Protein AF-A0A381XES5-F1 (afdb_monomer)

Nearest PDB structures (foldseek):
  1jwe-assembly1_A  TM=7.789E-01  e=1.872E-01  Escherichia coli
  2r6a-assembly1_B  TM=7.655E-01  e=2.960E-01  Geobacillus stearothermophilus
  8a3v-assembly1_A  TM=7.164E-01  e=2.493E-01  Vibrio cholerae
  3bgw-assembly1_A  TM=6.406E-01  e=5.885E-01  Bacillus phage SPP1
  2lzn-assembly1_A  TM=6.241E-01  e=1.747E+00  Staphylococcus aureus subsp. aureus Mu50

Radius of gyration: 16.72 Å; Cα contacts (8 Å, |Δi|>4): 88; chains: 1; bounding box: 39×31×53 Å

Structure (mmCIF, N/CA/C/O backbone):
data_AF-A0A381XES5-F1
#
_entry.id   AF-A0A381XES5-F1
#
loop_
_atom_site.group_PDB
_atom_site.id
_atom_site.type_symbol
_atom_site.label_atom_id
_atom_site.label_alt_id
_atom_site.label_comp_id
_atom_site.label_asym_id
_atom_site.label_entity_id
_atom_site.label_seq_id
_atom_site.pdbx_PDB_ins_code
_atom_site.Cartn_x
_atom_site.Cartn_y
_atom_site.Cartn_z
_atom_site.occupancy
_atom_site.B_iso_or_equiv
_atom_site.auth_seq_id
_atom_site.auth_comp_id
_atom_site.auth_asym_id
_atom_site.auth_atom_id
_atom_site.pdbx_PDB_model_num
ATOM 1 N N . MET A 1 1 ? -6.571 -10.861 -9.323 1.00 57.47 1 MET A N 1
ATOM 2 C CA . MET A 1 1 ? -6.010 -10.397 -8.039 1.00 57.47 1 MET A CA 1
ATOM 3 C C . MET A 1 1 ? -5.059 -9.254 -8.345 1.00 57.47 1 MET A C 1
ATOM 5 O O . MET A 1 1 ? -4.166 -9.462 -9.153 1.00 57.47 1 MET A O 1
ATOM 9 N N . ASN A 1 2 ? -5.288 -8.057 -7.798 1.00 86.31 2 ASN A N 1
ATOM 10 C CA . ASN A 1 2 ? -4.361 -6.930 -7.949 1.00 86.31 2 ASN A CA 1
ATOM 11 C C . ASN A 1 2 ? -3.365 -6.973 -6.778 1.00 86.31 2 ASN A C 1
ATOM 13 O O . ASN A 1 2 ? -3.787 -7.075 -5.623 1.00 86.31 2 ASN A O 1
ATOM 17 N N . LEU A 1 3 ? -2.064 -6.914 -7.058 1.00 94.12 3 LEU A N 1
ATOM 18 C CA . LEU A 1 3 ? -1.008 -6.958 -6.047 1.00 94.12 3 LEU A CA 1
ATOM 19 C C . LEU A 1 3 ? -1.195 -5.887 -4.958 1.00 94.12 3 LEU A C 1
ATOM 21 O O . LEU A 1 3 ? -1.042 -6.177 -3.773 1.00 94.12 3 LEU A O 1
ATOM 25 N N . ALA A 1 4 ? -1.630 -4.683 -5.343 1.00 96.31 4 ALA A N 1
ATOM 26 C CA . ALA A 1 4 ? -1.927 -3.601 -4.408 1.00 96.31 4 ALA A CA 1
ATOM 27 C C . ALA A 1 4 ? -3.085 -3.950 -3.461 1.00 96.31 4 ALA A C 1
ATOM 29 O O . ALA A 1 4 ? -2.991 -3.707 -2.260 1.00 96.31 4 ALA A O 1
ATOM 30 N N . SER A 1 5 ? -4.157 -4.566 -3.974 1.00 96.31 5 SER A N 1
ATOM 31 C 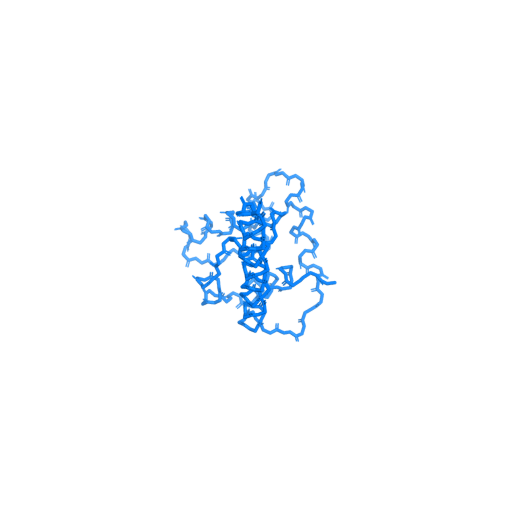CA . SER A 1 5 ? -5.273 -5.008 -3.127 1.00 96.31 5 SER A CA 1
ATOM 32 C C . SER A 1 5 ? -4.862 -6.095 -2.138 1.00 96.31 5 SER A C 1
ATOM 34 O O . SER A 1 5 ? -5.255 -6.030 -0.977 1.00 96.31 5 SER A O 1
ATOM 36 N N . ALA A 1 6 ? -4.033 -7.049 -2.570 1.00 97.12 6 ALA A N 1
ATOM 37 C CA . ALA A 1 6 ? -3.530 -8.100 -1.696 1.00 97.12 6 ALA A CA 1
ATOM 38 C C . ALA A 1 6 ? -2.641 -7.521 -0.584 1.00 97.12 6 ALA A C 1
ATOM 40 O O . ALA A 1 6 ? -2.826 -7.851 0.586 1.00 97.12 6 ALA A O 1
ATOM 41 N N . PHE A 1 7 ? -1.730 -6.607 -0.940 1.00 98.06 7 PHE A N 1
ATOM 42 C CA . PHE A 1 7 ? -0.869 -5.912 0.016 1.00 98.06 7 PHE A CA 1
ATOM 43 C C . PHE A 1 7 ? -1.684 -5.139 1.057 1.00 98.06 7 PHE A C 1
ATOM 45 O O . PHE A 1 7 ? -1.501 -5.338 2.255 1.00 98.06 7 PHE A O 1
ATOM 52 N N . LEU A 1 8 ? -2.615 -4.290 0.607 1.00 97.56 8 LEU A N 1
ATOM 53 C CA . LEU A 1 8 ? -3.443 -3.477 1.500 1.00 97.56 8 LEU A CA 1
ATOM 54 C C . LEU A 1 8 ? -4.288 -4.344 2.432 1.00 97.56 8 LEU A C 1
ATOM 56 O O . LEU A 1 8 ? -4.432 -4.006 3.604 1.00 97.56 8 LEU A O 1
ATOM 60 N N . LYS A 1 9 ? -4.809 -5.472 1.936 1.00 97.31 9 LYS A N 1
ATOM 61 C CA . LYS A 1 9 ? -5.522 -6.428 2.778 1.00 97.31 9 LYS A CA 1
ATOM 62 C C . LYS A 1 9 ? -4.622 -6.970 3.885 1.00 97.31 9 LYS A C 1
ATOM 64 O O . LYS A 1 9 ? -4.973 -6.836 5.052 1.00 97.31 9 LYS A O 1
ATOM 69 N N . GLN A 1 10 ? -3.469 -7.527 3.527 1.00 97.44 10 GLN A N 1
ATOM 70 C CA . GLN A 1 10 ? -2.566 -8.165 4.487 1.00 97.44 10 GLN A CA 1
ATOM 71 C C . GLN A 1 10 ? -2.023 -7.182 5.526 1.00 97.44 10 GLN A C 1
ATOM 73 O O . GLN A 1 10 ? -1.993 -7.506 6.709 1.00 97.44 10 GLN A O 1
ATOM 78 N N . VAL A 1 11 ? -1.687 -5.951 5.123 1.00 97.81 11 VAL A N 1
ATOM 79 C CA . VAL A 1 11 ? -1.287 -4.897 6.069 1.00 97.81 11 VAL A CA 1
ATOM 80 C C . VAL A 1 11 ? -2.386 -4.625 7.096 1.00 97.81 11 VAL A C 1
ATOM 82 O O . VAL A 1 11 ? -2.105 -4.561 8.291 1.00 97.81 11 VAL A O 1
ATOM 85 N N . LEU A 1 12 ? -3.633 -4.462 6.646 1.00 97.31 12 LEU A N 1
ATOM 86 C CA . LEU A 1 12 ? -4.750 -4.123 7.528 1.00 97.31 12 LEU A CA 1
ATOM 87 C C . LEU A 1 12 ? -5.199 -5.312 8.392 1.00 97.31 12 LEU A C 1
ATOM 89 O O . LEU A 1 12 ? -5.534 -5.115 9.557 1.00 97.31 12 LEU A O 1
ATOM 93 N N . GLU A 1 13 ? -5.208 -6.538 7.867 1.00 96.38 13 GLU A N 1
ATOM 94 C CA . GLU A 1 13 ? -5.609 -7.728 8.636 1.00 96.38 13 GLU A CA 1
ATOM 95 C C . GLU A 1 13 ? -4.560 -8.134 9.669 1.00 96.38 13 GLU A C 1
ATOM 97 O O . GLU A 1 13 ? -4.907 -8.396 10.820 1.00 96.38 13 GLU A O 1
ATOM 102 N N . LEU A 1 14 ? -3.282 -8.152 9.282 1.00 96.12 14 LEU A N 1
ATOM 103 C CA . LEU A 1 14 ? -2.186 -8.549 10.169 1.00 96.12 14 LEU A CA 1
ATOM 104 C C . LEU A 1 14 ? -1.668 -7.400 11.036 1.00 96.12 14 LEU A C 1
ATOM 106 O O . LEU A 1 14 ? -0.820 -7.625 11.896 1.00 96.12 14 LEU A O 1
ATOM 110 N N . GLN A 1 15 ? -2.174 -6.180 10.823 1.00 97.12 15 GLN A N 1
ATOM 111 C CA . GLN A 1 15 ? -1.703 -4.966 11.493 1.00 97.12 15 GLN A CA 1
ATOM 112 C C . GLN A 1 15 ? -0.185 -4.772 11.317 1.00 97.12 15 GLN A C 1
ATOM 114 O O . GLN A 1 15 ? 0.519 -4.342 12.234 1.00 97.12 15 GLN A O 1
ATOM 119 N N . ASP A 1 16 ? 0.323 -5.087 10.122 1.00 97.38 16 ASP A N 1
ATOM 120 C CA . ASP A 1 16 ? 1.749 -5.012 9.799 1.00 97.38 16 ASP A CA 1
ATOM 121 C C . ASP A 1 16 ? 2.184 -3.560 9.547 1.00 97.38 16 ASP A C 1
ATOM 123 O O . ASP A 1 16 ? 2.231 -3.053 8.419 1.00 97.38 16 ASP A O 1
ATOM 127 N N . PHE A 1 17 ? 2.506 -2.877 10.643 1.00 95.50 17 PHE A N 1
ATOM 128 C CA . PHE A 1 17 ? 2.966 -1.493 10.623 1.00 95.50 17 PHE A CA 1
ATOM 129 C C . PHE A 1 17 ? 4.353 -1.333 9.984 1.00 95.50 17 PHE A C 1
ATOM 131 O O . PHE A 1 17 ? 4.650 -0.274 9.431 1.00 95.50 17 PHE A O 1
ATOM 138 N N . GLU A 1 18 ? 5.207 -2.358 10.029 1.00 96.56 18 GLU A N 1
ATOM 139 C CA . GLU A 1 18 ? 6.559 -2.301 9.462 1.00 96.56 18 GLU A CA 1
ATOM 140 C C . GLU A 1 18 ? 6.503 -2.228 7.931 1.00 96.56 18 GLU A C 1
ATOM 142 O O . GLU A 1 18 ? 7.121 -1.349 7.307 1.00 96.56 18 GLU A O 1
ATOM 147 N N . SER A 1 19 ? 5.691 -3.097 7.327 1.00 97.38 19 SER A N 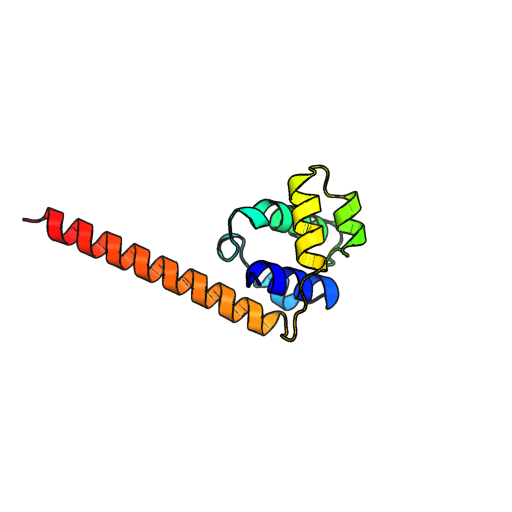1
ATOM 148 C CA . SER A 1 19 ? 5.418 -3.065 5.892 1.00 97.38 19 SER A CA 1
ATOM 149 C C . SER A 1 19 ? 4.708 -1.773 5.486 1.00 97.38 19 SER A C 1
ATOM 151 O O . SER A 1 19 ? 5.050 -1.188 4.453 1.00 97.38 19 SER A O 1
ATOM 153 N N . TRP A 1 20 ? 3.777 -1.273 6.308 1.00 98.06 20 TRP A N 1
ATOM 154 C CA . TRP A 1 20 ? 3.111 0.005 6.047 1.00 98.06 20 TRP A CA 1
ATOM 155 C C . TRP A 1 20 ? 4.084 1.192 6.044 1.00 98.06 20 TRP A C 1
ATOM 157 O O . TRP A 1 20 ? 4.131 1.957 5.083 1.00 98.06 20 TRP A O 1
ATOM 167 N N . ALA A 1 21 ? 4.925 1.321 7.070 1.00 96.50 21 ALA A N 1
ATOM 168 C CA .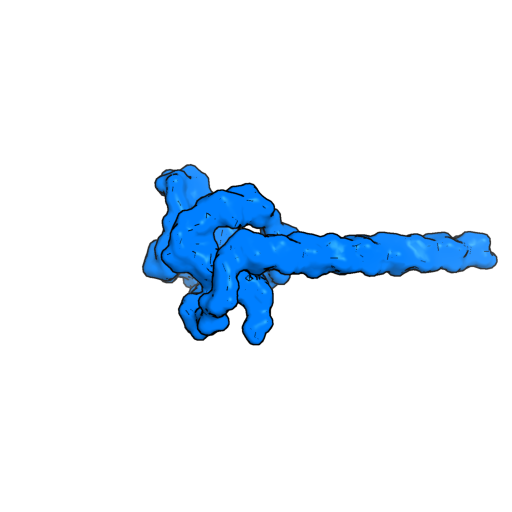 ALA A 1 21 ? 5.906 2.405 7.174 1.00 96.50 21 ALA A CA 1
ATOM 169 C C . ALA A 1 21 ? 6.900 2.426 5.995 1.00 96.50 21 ALA A C 1
ATOM 171 O O . ALA A 1 21 ? 7.462 3.469 5.648 1.00 96.50 21 ALA A O 1
ATOM 172 N N . SER A 1 22 ? 7.104 1.269 5.366 1.00 97.12 22 SER A N 1
ATOM 173 C CA . SER A 1 22 ? 8.011 1.080 4.236 1.00 97.12 22 SER A CA 1
ATOM 174 C C . SER A 1 22 ? 7.363 1.288 2.863 1.00 97.12 22 SER A C 1
ATOM 176 O O . SER A 1 22 ? 8.085 1.340 1.857 1.00 97.12 22 SER A O 1
ATOM 178 N N . VAL A 1 23 ? 6.031 1.380 2.779 1.00 97.69 23 VAL A N 1
ATOM 179 C CA . VAL A 1 23 ? 5.331 1.607 1.509 1.00 97.69 23 VAL A CA 1
ATOM 180 C C . VAL A 1 23 ? 5.324 3.093 1.144 1.00 97.69 23 VAL A C 1
ATOM 182 O O . VAL A 1 23 ? 5.290 3.985 1.989 1.00 97.69 23 VAL A O 1
ATOM 185 N N . ARG A 1 24 ? 5.373 3.384 -0.157 1.00 97.19 24 ARG A N 1
ATOM 186 C CA . ARG A 1 24 ? 5.188 4.729 -0.707 1.00 97.19 24 ARG A CA 1
ATOM 187 C C . ARG A 1 24 ? 3.966 4.733 -1.608 1.00 97.19 24 ARG A C 1
ATOM 189 O O . ARG A 1 24 ? 3.758 3.796 -2.373 1.00 97.19 24 ARG A O 1
ATOM 196 N N . LYS A 1 25 ? 3.221 5.840 -1.593 1.00 97.12 25 LYS A N 1
ATOM 197 C CA . LYS A 1 25 ? 2.031 6.059 -2.429 1.00 97.12 25 LYS A CA 1
ATOM 198 C C . LYS A 1 25 ? 2.251 5.715 -3.910 1.00 97.12 25 LYS A C 1
ATOM 200 O O . LYS A 1 25 ? 1.386 5.119 -4.534 1.00 97.12 25 LYS A O 1
ATOM 205 N N . GLN A 1 26 ? 3.422 6.051 -4.452 1.00 96.38 26 GLN A N 1
ATOM 206 C CA . GLN A 1 26 ? 3.789 5.820 -5.856 1.00 96.38 26 GLN A CA 1
ATOM 207 C C . GLN A 1 26 ? 3.921 4.342 -6.253 1.00 96.38 26 GLN A C 1
ATOM 209 O O . GLN A 1 26 ? 3.834 4.025 -7.438 1.00 96.38 26 GLN A O 1
ATOM 214 N N . TYR A 1 27 ? 4.114 3.446 -5.279 1.00 97.06 27 TYR A N 1
ATOM 215 C CA . TYR A 1 27 ? 4.143 2.002 -5.521 1.00 97.06 27 TYR A CA 1
ATOM 216 C C . TYR A 1 27 ? 2.745 1.444 -5.795 1.00 97.06 27 TYR A C 1
ATOM 218 O O . TYR A 1 27 ? 2.615 0.360 -6.349 1.00 97.06 27 TYR A O 1
ATOM 226 N N . LEU A 1 28 ? 1.697 2.171 -5.402 1.00 96.88 28 LEU A N 1
ATOM 227 C CA . LEU A 1 28 ? 0.314 1.762 -5.588 1.00 96.88 28 LEU A CA 1
ATOM 228 C C . LEU A 1 28 ? -0.268 2.400 -6.862 1.00 96.88 28 LEU A C 1
ATOM 230 O O . LEU A 1 28 ? 0.039 3.562 -7.162 1.00 96.88 28 LEU A O 1
ATOM 234 N N . PRO A 1 29 ? -1.161 1.696 -7.581 1.00 95.25 29 PRO A N 1
ATOM 235 C CA . PRO A 1 29 ? -1.966 2.290 -8.642 1.00 95.25 29 PRO A CA 1
ATOM 236 C C . PRO A 1 29 ? -2.788 3.486 -8.137 1.00 95.25 29 PRO A C 1
ATOM 238 O O . PRO A 1 29 ? -3.180 3.540 -6.966 1.00 95.25 29 PRO A O 1
ATOM 241 N N . SER A 1 30 ? -3.073 4.440 -9.026 1.00 94.69 30 SER A N 1
ATOM 242 C CA . SER A 1 30 ? -3.734 5.709 -8.684 1.00 94.69 30 SER A CA 1
ATOM 243 C C . SER A 1 30 ? -5.113 5.534 -8.043 1.00 94.69 30 SER A C 1
ATOM 245 O O . SER A 1 30 ? -5.497 6.334 -7.192 1.00 94.69 30 SER A O 1
ATOM 247 N N . GLU A 1 31 ? -5.833 4.461 -8.371 1.00 94.19 31 GLU A N 1
ATOM 248 C CA . GLU A 1 31 ? -7.118 4.114 -7.749 1.00 94.19 31 GLU A CA 1
ATOM 249 C C . GLU A 1 31 ? -7.019 3.917 -6.222 1.00 94.19 31 GLU A C 1
ATOM 251 O O . GLU A 1 31 ? -7.940 4.284 -5.495 1.00 94.19 31 GLU A O 1
ATOM 256 N N . TYR A 1 32 ? -5.876 3.448 -5.702 1.00 96.12 32 TYR A N 1
ATOM 257 C CA . TYR A 1 32 ? -5.655 3.230 -4.264 1.00 96.12 32 TYR A CA 1
ATOM 258 C C . TYR A 1 32 ? -5.097 4.451 -3.531 1.00 96.12 32 TYR A C 1
ATOM 260 O O . TYR A 1 32 ? -4.996 4.445 -2.306 1.00 96.12 32 TYR A O 1
ATOM 268 N N . HIS A 1 33 ? -4.728 5.519 -4.240 1.00 96.56 33 HIS A N 1
ATOM 269 C CA . HIS A 1 33 ? -4.052 6.679 -3.648 1.00 96.56 33 HIS A CA 1
ATOM 270 C C . HIS A 1 33 ? -4.881 7.385 -2.584 1.00 96.56 33 HIS A C 1
ATOM 272 O O . HIS A 1 33 ? -4.321 7.899 -1.617 1.00 96.56 33 HIS A O 1
ATOM 278 N N . ARG A 1 34 ? -6.203 7.418 -2.762 1.00 95.88 34 ARG A N 1
ATOM 279 C CA . ARG A 1 34 ? -7.120 7.997 -1.780 1.00 95.88 34 ARG A CA 1
ATOM 280 C C . ARG A 1 34 ? -7.200 7.136 -0.526 1.00 95.88 34 ARG A C 1
ATOM 282 O O . ARG A 1 34 ? -7.047 7.666 0.566 1.00 95.88 34 ARG A O 1
ATOM 289 N N . LEU A 1 35 ? -7.357 5.822 -0.695 1.00 96.25 35 LEU A N 1
ATOM 290 C CA . LEU A 1 35 ? -7.351 4.869 0.413 1.00 96.25 35 LEU A CA 1
ATOM 291 C C . LEU A 1 35 ? -6.032 4.937 1.197 1.00 96.25 35 LEU A C 1
ATOM 293 O O . LEU A 1 35 ? -6.063 5.021 2.419 1.00 96.25 35 LEU A O 1
ATOM 297 N N . PHE A 1 36 ? -4.894 4.999 0.497 1.00 97.50 36 PHE A N 1
ATOM 298 C CA . PHE A 1 36 ? -3.580 5.178 1.115 1.00 97.50 36 PHE A CA 1
ATOM 299 C C . PHE A 1 36 ? -3.542 6.415 2.017 1.00 97.50 36 PHE A C 1
ATOM 301 O O . PHE A 1 36 ? -3.149 6.323 3.173 1.00 97.50 36 PHE A O 1
ATOM 308 N N . THR A 1 37 ? -3.990 7.565 1.507 1.00 96.69 37 THR A N 1
ATOM 309 C CA . THR A 1 37 ? -3.987 8.821 2.265 1.00 96.69 37 THR A CA 1
ATOM 310 C C . THR A 1 37 ? -4.887 8.768 3.501 1.00 96.69 37 THR A C 1
ATOM 312 O O . THR A 1 37 ? -4.537 9.358 4.517 1.00 96.69 37 THR A O 1
ATOM 315 N N . GLU A 1 38 ? -6.028 8.083 3.450 1.00 96.44 38 GLU A N 1
ATOM 316 C CA . GLU A 1 38 ? -6.901 7.956 4.625 1.00 96.44 38 GLU A CA 1
ATOM 317 C C . GLU A 1 38 ? -6.312 7.008 5.683 1.00 96.44 38 GLU A C 1
ATOM 319 O O . GLU A 1 38 ? -6.332 7.344 6.866 1.00 96.44 38 GLU A O 1
ATOM 324 N N . ILE A 1 39 ? -5.689 5.896 5.272 1.00 97.12 39 ILE A N 1
ATOM 325 C CA . ILE A 1 39 ? -4.954 5.008 6.191 1.00 97.12 39 ILE A CA 1
ATOM 326 C C . ILE A 1 39 ? -3.797 5.762 6.858 1.00 97.12 39 ILE A C 1
ATOM 328 O O . ILE A 1 39 ? -3.618 5.671 8.072 1.00 97.12 39 ILE A O 1
ATOM 332 N N . ASP A 1 40 ? -3.035 6.533 6.082 1.00 96.94 40 ASP A N 1
ATOM 333 C CA . ASP A 1 40 ? -1.882 7.289 6.576 1.00 96.94 40 ASP A CA 1
ATOM 334 C C . ASP A 1 40 ? -2.309 8.345 7.610 1.00 96.94 40 ASP A C 1
ATOM 336 O O . ASP A 1 40 ? -1.781 8.382 8.720 1.00 96.94 40 ASP A O 1
ATOM 340 N N . LYS A 1 41 ? -3.375 9.107 7.324 1.00 97.00 41 LYS A N 1
ATOM 341 C CA . LYS A 1 41 ? -3.982 10.050 8.285 1.00 97.00 41 LYS A CA 1
ATOM 342 C C . LYS A 1 41 ? -4.442 9.365 9.572 1.00 97.00 41 LYS A C 1
ATOM 344 O O . LYS A 1 41 ? -4.296 9.934 10.656 1.00 97.00 41 LYS A O 1
ATOM 349 N N . HIS A 1 42 ? -5.028 8.171 9.473 1.00 97.00 42 HIS A N 1
ATOM 350 C CA . HIS A 1 42 ? -5.413 7.401 10.654 1.00 97.00 42 HIS A CA 1
ATOM 351 C C . HIS A 1 42 ? -4.178 7.024 11.481 1.00 97.00 42 HIS A C 1
ATOM 353 O O . HIS A 1 42 ? -4.171 7.208 12.700 1.00 97.00 42 HIS A O 1
ATOM 359 N N . CYS A 1 43 ? -3.112 6.566 10.822 1.00 96.38 43 CYS A N 1
ATOM 360 C CA . CYS A 1 43 ? -1.855 6.208 11.474 1.00 96.38 43 CYS A CA 1
ATOM 361 C C . CYS A 1 43 ? -1.207 7.407 12.172 1.00 96.38 43 CYS A C 1
ATOM 363 O O . CYS A 1 43 ? -0.765 7.279 13.312 1.00 96.38 43 CYS A O 1
ATOM 365 N N . GLU A 1 44 ? -1.200 8.581 11.542 1.00 95.81 44 GLU A N 1
ATOM 366 C CA . GLU A 1 44 ? -0.704 9.819 12.155 1.00 95.81 44 GLU A CA 1
ATOM 367 C C . GLU A 1 44 ? -1.508 10.210 13.401 1.00 95.81 44 GLU A C 1
ATOM 369 O O . GLU A 1 44 ? -0.938 10.637 14.404 1.00 95.81 44 GLU A O 1
ATOM 374 N N . LYS A 1 45 ? -2.837 10.055 13.353 1.00 96.38 45 LYS A N 1
ATOM 375 C CA . LYS A 1 45 ? -3.739 10.480 14.430 1.00 96.38 45 LYS A CA 1
ATOM 376 C C . LYS A 1 45 ? -3.770 9.519 15.616 1.00 96.38 45 LYS A C 1
ATOM 378 O O . LYS A 1 45 ? -3.905 9.960 16.756 1.00 96.38 45 LYS A O 1
ATOM 383 N N . PHE A 1 46 ? -3.728 8.220 15.349 1.00 95.56 46 PHE A N 1
ATOM 384 C CA . PHE A 1 46 ? -3.960 7.186 16.357 1.00 95.56 46 PHE A CA 1
ATOM 385 C C . PHE A 1 46 ? -2.724 6.331 16.649 1.00 95.56 46 PHE A C 1
ATOM 387 O O . PHE A 1 46 ? -2.787 5.483 17.537 1.00 95.56 46 PHE A O 1
ATOM 394 N N . HIS A 1 47 ? -1.617 6.547 15.929 1.00 94.56 47 HIS A N 1
ATOM 395 C CA . HIS A 1 47 ? -0.371 5.777 16.039 1.00 94.56 47 HIS A CA 1
ATOM 396 C C . HIS A 1 47 ? -0.573 4.261 15.898 1.00 94.56 47 HIS A C 1
ATOM 398 O O . HIS A 1 47 ? 0.139 3.463 16.503 1.00 94.56 47 HIS A O 1
ATOM 404 N N . LYS A 1 48 ? -1.570 3.867 15.104 1.00 95.62 48 LYS A N 1
ATOM 405 C CA . LYS A 1 48 ? -1.929 2.478 14.814 1.00 95.62 48 LYS A CA 1
ATOM 406 C C . LYS A 1 48 ? -2.504 2.378 13.409 1.00 95.62 48 LYS A C 1
ATOM 408 O O . LYS A 1 48 ? -3.028 3.366 12.897 1.00 95.62 48 LYS A O 1
ATOM 413 N N . LEU A 1 49 ? -2.456 1.187 12.822 1.00 97.50 49 LEU A N 1
ATOM 414 C CA . LEU A 1 49 ? -3.202 0.917 11.599 1.00 97.50 49 LEU A CA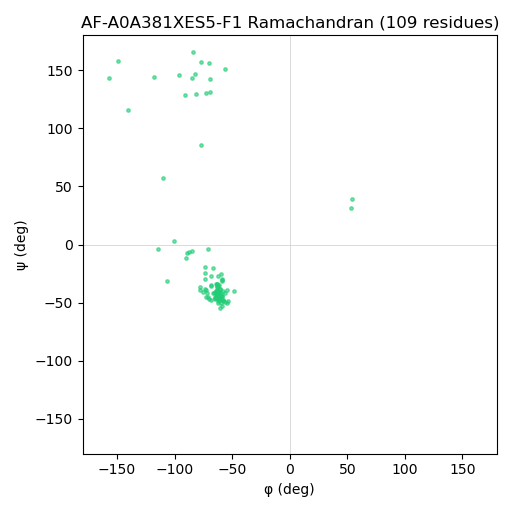 1
ATOM 415 C C . LEU A 1 49 ? -4.711 0.896 11.900 1.00 97.50 49 LEU A C 1
ATOM 417 O O . LEU A 1 49 ? -5.125 0.420 12.963 1.00 97.50 49 LEU A O 1
ATOM 421 N N . PRO A 1 50 ? -5.548 1.418 10.991 1.00 97.50 50 PRO A N 1
ATOM 422 C CA . PRO A 1 50 ? -6.987 1.280 11.112 1.00 97.50 50 PRO A CA 1
ATOM 423 C C . PRO A 1 50 ? -7.420 -0.166 10.867 1.00 97.50 50 PRO A C 1
ATOM 425 O O . PRO A 1 50 ? -6.766 -0.928 10.152 1.00 97.50 50 PRO A O 1
ATOM 428 N N . THR A 1 51 ? -8.577 -0.532 11.407 1.00 96.94 51 THR A N 1
ATOM 429 C CA . THR A 1 51 ? -9.302 -1.728 10.971 1.00 96.94 51 THR A CA 1
ATOM 430 C C . THR A 1 51 ? -10.155 -1.424 9.736 1.00 96.94 51 THR A C 1
ATOM 432 O O . THR A 1 51 ? -10.448 -0.270 9.415 1.00 96.94 51 THR A O 1
ATOM 435 N N . PHE A 1 52 ? -10.637 -2.466 9.053 1.00 96.06 52 PHE A N 1
ATOM 436 C CA . PHE A 1 52 ? -11.626 -2.287 7.984 1.00 96.06 52 PHE A CA 1
ATOM 437 C C . PHE A 1 52 ? -12.909 -1.601 8.466 1.00 96.06 52 PHE A C 1
ATOM 439 O O . PHE A 1 52 ? -13.553 -0.908 7.681 1.00 96.06 52 PHE A O 1
ATOM 446 N N . GLU A 1 53 ? -13.304 -1.788 9.728 1.00 94.62 53 GLU A N 1
ATOM 447 C CA . GLU A 1 53 ? -14.463 -1.087 10.283 1.00 94.62 53 GLU A CA 1
ATOM 448 C C . GLU A 1 53 ? -14.181 0.398 10.484 1.00 94.62 53 GLU A C 1
ATOM 450 O O . GLU A 1 53 ? -14.990 1.214 10.045 1.00 94.62 53 GLU A O 1
ATOM 455 N N . ASP A 1 54 ? -13.020 0.756 11.043 1.00 95.50 54 ASP A N 1
ATOM 456 C CA . ASP A 1 54 ? -12.605 2.157 11.192 1.00 95.50 54 ASP A CA 1
ATOM 457 C C . ASP A 1 54 ? -12.656 2.882 9.837 1.00 95.50 54 ASP A C 1
ATOM 459 O O . ASP A 1 54 ? -13.310 3.919 9.696 1.00 95.50 54 ASP A O 1
ATOM 463 N N . LEU A 1 55 ? -12.079 2.270 8.796 1.00 95.56 55 LEU A N 1
ATOM 464 C CA . LEU A 1 55 ? -12.068 2.835 7.445 1.00 95.56 55 LEU A CA 1
ATOM 465 C C . LEU A 1 55 ? -13.474 2.984 6.845 1.00 95.56 55 LEU A C 1
ATOM 467 O O . LEU A 1 55 ? -13.728 3.951 6.127 1.00 95.56 55 LEU A O 1
ATOM 471 N N . LYS A 1 56 ? -14.426 2.088 7.139 1.00 93.00 56 LYS A N 1
ATOM 472 C CA . LYS A 1 56 ? -15.820 2.245 6.670 1.00 9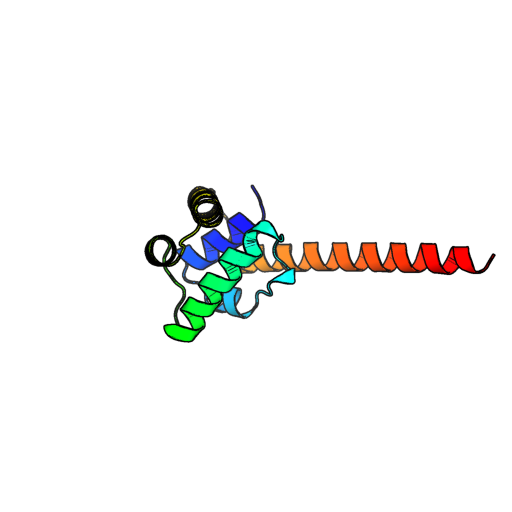3.00 56 LYS A CA 1
ATOM 473 C C . LYS A 1 56 ? -16.475 3.512 7.228 1.00 93.00 56 LYS A C 1
ATOM 475 O O . LYS A 1 56 ? -17.266 4.140 6.517 1.00 93.00 56 LYS A O 1
ATOM 480 N N . TYR A 1 57 ? -16.158 3.884 8.470 1.00 91.62 57 TYR A N 1
ATOM 481 C CA . TYR A 1 57 ? -16.666 5.107 9.097 1.00 91.62 57 TYR A CA 1
ATOM 482 C C . TYR A 1 57 ? -15.929 6.362 8.618 1.00 91.62 57 TYR A C 1
ATOM 484 O O . TYR A 1 57 ? -16.555 7.411 8.450 1.00 91.62 57 TYR A O 1
ATOM 492 N N . GLU A 1 58 ? -14.622 6.265 8.377 1.00 91.56 58 GLU A N 1
ATOM 493 C CA . GLU A 1 58 ? -13.784 7.395 7.960 1.00 91.56 58 GLU A CA 1
ATOM 494 C C . GLU A 1 58 ? -13.992 7.781 6.493 1.00 91.56 58 GLU A C 1
ATOM 496 O O . GLU A 1 58 ? -14.102 8.967 6.161 1.00 91.56 58 GLU A O 1
ATOM 501 N N . LEU A 1 59 ? -14.119 6.791 5.609 1.00 92.94 59 LEU A N 1
ATOM 502 C CA . LEU A 1 59 ? -14.356 7.016 4.188 1.00 92.94 59 LEU A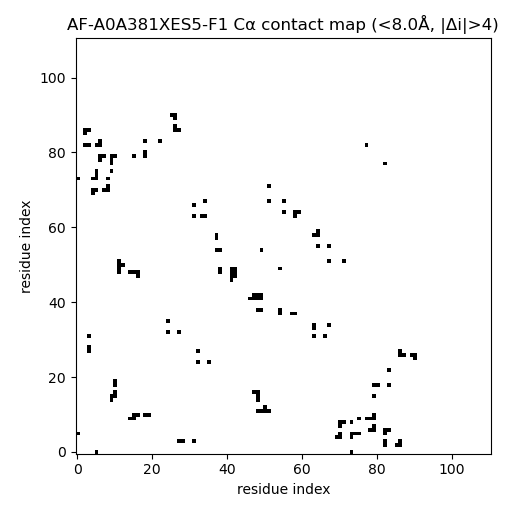 CA 1
ATOM 503 C C . LEU A 1 59 ? -15.760 7.574 3.965 1.00 92.94 59 LEU A C 1
ATOM 505 O O . LEU A 1 59 ? -16.740 7.014 4.451 1.00 92.94 59 LEU A O 1
ATOM 509 N N . ARG A 1 60 ? -15.877 8.652 3.184 1.00 87.44 60 ARG A N 1
ATOM 510 C CA . ARG A 1 60 ? -17.166 9.308 2.880 1.00 87.44 60 ARG A CA 1
ATOM 511 C C . ARG A 1 60 ? -17.665 9.061 1.463 1.00 87.44 60 ARG A C 1
ATOM 513 O O . ARG A 1 60 ? -18.872 9.059 1.244 1.00 87.44 60 ARG A O 1
ATOM 520 N N . ASP A 1 61 ? -16.761 8.892 0.506 1.00 91.94 61 ASP A N 1
ATOM 521 C CA . ASP A 1 61 ? -17.116 8.674 -0.893 1.00 91.9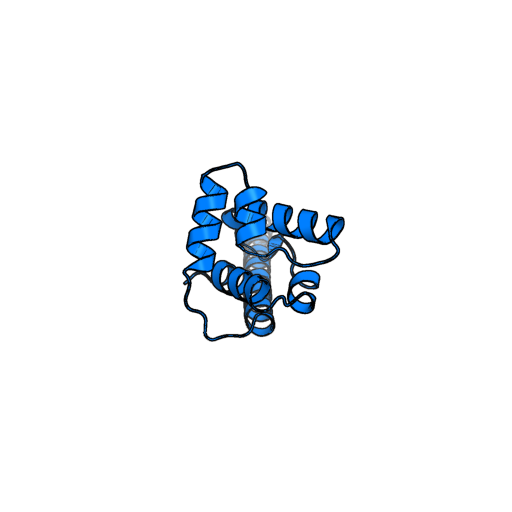4 61 ASP A CA 1
ATOM 522 C C . ASP A 1 61 ? -17.394 7.195 -1.183 1.00 91.94 61 ASP A C 1
ATOM 524 O O . ASP A 1 61 ? -16.736 6.303 -0.644 1.00 91.94 61 ASP A O 1
ATOM 528 N N . SER A 1 62 ? -18.376 6.940 -2.048 1.00 91.19 62 SER A N 1
ATOM 529 C CA . SER A 1 62 ? -18.797 5.583 -2.408 1.00 91.19 62 SER A CA 1
ATOM 530 C C . SER A 1 62 ? -17.697 4.809 -3.129 1.00 91.19 62 SER A C 1
ATOM 532 O O . SER A 1 62 ? -17.464 3.653 -2.798 1.00 91.19 62 SER A O 1
ATOM 534 N N . SER A 1 63 ? -16.953 5.460 -4.027 1.00 92.06 63 SER A N 1
ATOM 535 C CA . SER A 1 63 ? -15.880 4.832 -4.806 1.00 92.06 63 SER A CA 1
ATOM 536 C C . SER A 1 63 ? -14.787 4.208 -3.936 1.00 92.06 63 SER A C 1
ATOM 538 O O . SER A 1 63 ? -14.413 3.056 -4.142 1.00 92.06 63 SER A O 1
ATOM 540 N N . THR A 1 64 ? -14.289 4.926 -2.926 1.00 93.44 64 THR A N 1
ATOM 541 C CA . THR A 1 64 ? -13.226 4.398 -2.055 1.00 93.44 64 THR A CA 1
ATOM 542 C C . THR A 1 64 ? -13.773 3.335 -1.104 1.00 93.44 64 THR A C 1
ATOM 544 O O . THR A 1 64 ? -13.054 2.403 -0.756 1.00 93.44 64 THR A O 1
ATOM 547 N N . ARG A 1 65 ? -15.054 3.419 -0.714 1.00 94.38 65 ARG A N 1
ATOM 548 C CA . ARG A 1 65 ? -15.721 2.367 0.074 1.00 94.38 65 ARG A CA 1
ATOM 549 C C . ARG A 1 65 ? -15.891 1.071 -0.716 1.00 94.38 65 ARG A C 1
ATOM 551 O O . ARG A 1 65 ? -15.656 -0.001 -0.167 1.00 94.38 65 ARG A O 1
ATOM 558 N N . GLU A 1 66 ? -16.274 1.162 -1.985 1.00 94.19 66 GLU A N 1
ATOM 559 C CA . GLU A 1 66 ? -16.355 0.009 -2.889 1.00 94.19 66 GLU A CA 1
ATOM 560 C C . GLU A 1 66 ? -14.975 -0.619 -3.093 1.00 94.19 66 GLU A C 1
ATOM 562 O O . GLU A 1 66 ? -14.831 -1.838 -2.991 1.00 94.19 66 GLU A O 1
ATOM 567 N N . LEU A 1 67 ? -13.940 0.208 -3.274 1.00 94.81 67 LEU A N 1
ATOM 568 C CA . LEU A 1 67 ? -12.560 -0.261 -3.358 1.00 94.81 67 LEU A CA 1
ATOM 569 C C . LEU A 1 67 ? -12.116 -0.963 -2.066 1.00 94.81 67 LEU A C 1
ATOM 571 O O . LEU A 1 67 ? -11.537 -2.044 -2.130 1.00 94.81 67 LEU A O 1
ATOM 575 N N . LEU A 1 68 ? -12.428 -0.399 -0.893 1.00 96.06 68 LEU A N 1
ATOM 576 C CA . LEU A 1 68 ? -12.148 -1.020 0.406 1.00 96.06 68 LEU A CA 1
ATOM 577 C C . LEU A 1 68 ? -12.843 -2.383 0.543 1.00 96.06 68 LEU A C 1
ATOM 579 O O . LEU A 1 68 ? -12.239 -3.337 1.030 1.00 96.06 68 LEU A O 1
ATOM 583 N N . PHE A 1 69 ? -14.097 -2.489 0.099 1.00 94.56 69 PHE A N 1
ATOM 584 C CA . PHE A 1 69 ? -14.846 -3.745 0.119 1.00 94.56 69 PHE A CA 1
ATOM 585 C C . PHE A 1 69 ? -14.235 -4.797 -0.817 1.00 94.56 69 PHE A C 1
ATOM 587 O O . PHE A 1 69 ? -14.117 -5.973 -0.452 1.00 94.56 69 PHE A O 1
ATOM 594 N N . ALA A 1 70 ? -13.807 -4.379 -2.009 1.00 94.38 70 ALA A N 1
ATOM 595 C CA . ALA A 1 70 ? -13.085 -5.247 -2.928 1.00 94.38 70 ALA A CA 1
ATOM 596 C C . ALA A 1 70 ? -11.783 -5.752 -2.288 1.00 94.38 70 ALA A C 1
ATOM 598 O O . ALA A 1 70 ? -11.539 -6.955 -2.309 1.00 94.38 70 ALA A O 1
ATOM 599 N N . VAL A 1 71 ? -11.009 -4.865 -1.644 1.00 95.94 71 VAL A N 1
ATOM 600 C CA . VAL A 1 71 ? -9.776 -5.207 -0.912 1.00 95.94 71 VAL A CA 1
ATOM 601 C C . VAL A 1 71 ? -10.041 -6.233 0.190 1.00 95.94 71 VAL A C 1
ATOM 603 O O . VAL A 1 71 ? -9.350 -7.245 0.233 1.00 95.94 71 VAL A O 1
ATOM 606 N N . SER A 1 72 ? -11.061 -6.044 1.038 1.00 94.25 72 SER A N 1
ATOM 607 C CA . SER A 1 72 ? -11.358 -6.998 2.123 1.00 94.25 72 SER A CA 1
ATOM 608 C C . SER A 1 72 ? -11.739 -8.395 1.618 1.00 94.25 72 SER A C 1
ATOM 610 O O . SER A 1 72 ? -11.523 -9.393 2.304 1.00 94.25 72 SER A O 1
ATOM 612 N N . SER A 1 73 ? -12.286 -8.474 0.404 1.00 93.50 73 SER A N 1
ATOM 613 C CA . SER A 1 73 ? -12.805 -9.715 -0.182 1.00 93.50 73 SER A CA 1
ATOM 614 C C . SER A 1 73 ? -11.749 -10.542 -0.925 1.00 93.50 73 SER A C 1
ATOM 616 O O . SER A 1 73 ? -12.054 -11.648 -1.364 1.00 93.50 73 SER A O 1
ATOM 618 N N . VAL A 1 74 ? -10.525 -10.032 -1.100 1.00 93.69 74 VAL A N 1
ATOM 619 C CA . VAL A 1 74 ? -9.456 -10.750 -1.815 1.00 93.69 74 VAL A CA 1
ATOM 620 C C . VAL A 1 74 ? -8.936 -11.903 -0.965 1.00 93.69 74 VAL A C 1
ATOM 622 O O . VAL A 1 74 ? -8.587 -11.691 0.185 1.00 93.69 74 VAL A O 1
ATOM 625 N N . ASP A 1 75 ? -8.835 -13.111 -1.507 1.00 92.38 75 ASP A N 1
ATOM 626 C CA . ASP A 1 75 ? -8.130 -14.203 -0.828 1.00 92.38 75 ASP A CA 1
ATOM 627 C C . ASP A 1 75 ? -6.617 -14.082 -1.059 1.00 92.38 75 ASP A C 1
ATOM 629 O O . ASP A 1 75 ? -6.185 -13.871 -2.197 1.00 92.38 75 ASP A O 1
ATOM 633 N N . VAL A 1 76 ? -5.818 -14.133 0.010 1.00 93.38 76 VAL A N 1
ATOM 634 C CA . VAL A 1 76 ? -4.378 -13.838 -0.041 1.00 93.38 76 VAL A CA 1
ATOM 635 C C . VAL A 1 76 ? -3.607 -14.808 0.846 1.00 93.38 76 VAL A C 1
ATOM 637 O O . VAL A 1 76 ? -3.723 -14.752 2.066 1.00 93.38 76 VAL A O 1
ATOM 640 N N . ASP A 1 77 ? -2.759 -15.624 0.221 1.00 90.06 77 ASP A N 1
ATOM 641 C CA . ASP A 1 77 ? -1.846 -16.576 0.871 1.00 90.06 77 ASP A CA 1
ATOM 642 C C . ASP A 1 77 ? -0.386 -16.105 0.726 1.00 90.06 77 ASP A C 1
ATOM 644 O O . ASP A 1 77 ? 0.453 -16.721 0.072 1.00 90.06 77 ASP A O 1
ATOM 648 N N . ALA A 1 78 ? -0.122 -14.897 1.215 1.00 93.88 78 ALA A N 1
ATOM 649 C CA . ALA A 1 78 ? 1.169 -14.222 1.131 1.00 93.88 78 ALA A CA 1
ATOM 650 C C . ALA A 1 78 ? 1.264 -13.184 2.250 1.00 93.88 78 ALA A C 1
ATOM 652 O O . ALA A 1 78 ? 0.272 -12.521 2.549 1.00 93.88 78 ALA A O 1
ATOM 653 N N . ASP A 1 79 ? 2.444 -13.003 2.841 1.00 94.94 79 ASP A N 1
ATOM 654 C CA . ASP A 1 79 ? 2.657 -11.959 3.843 1.00 94.94 79 ASP A CA 1
ATOM 655 C C . ASP A 1 79 ? 2.806 -10.562 3.209 1.00 94.94 79 ASP A C 1
ATOM 657 O O . ASP A 1 79 ? 3.154 -10.400 2.031 1.00 94.94 79 ASP A O 1
ATOM 661 N N . ALA A 1 80 ? 2.525 -9.524 4.002 1.00 97.12 80 ALA A N 1
ATOM 662 C CA . ALA A 1 80 ? 2.532 -8.141 3.531 1.00 97.12 80 ALA A CA 1
ATOM 663 C C . ALA A 1 80 ? 3.927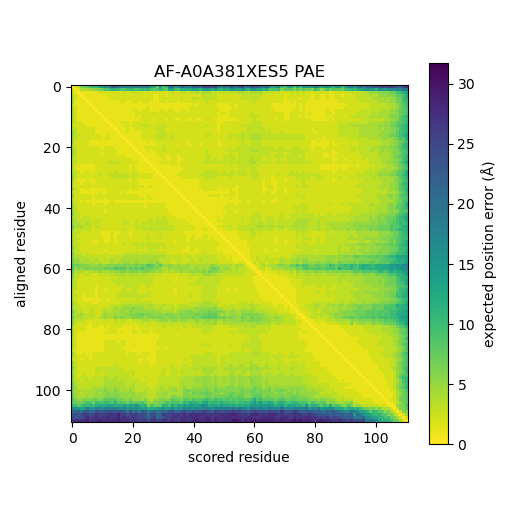 -7.672 3.085 1.00 97.12 80 ALA A C 1
ATOM 665 O O . ALA A 1 80 ? 4.040 -6.909 2.121 1.00 97.12 80 ALA A O 1
ATOM 666 N N . TYR A 1 81 ? 4.988 -8.159 3.734 1.00 97.62 81 TYR A N 1
ATOM 667 C CA . TYR A 1 81 ? 6.363 -7.816 3.386 1.00 97.62 81 TYR A CA 1
ATOM 668 C C . TYR A 1 81 ? 6.725 -8.322 1.987 1.00 97.62 81 TYR A C 1
ATOM 670 O O . TYR A 1 81 ? 7.254 -7.560 1.171 1.00 97.62 81 TYR A O 1
ATOM 678 N N . MET A 1 82 ? 6.404 -9.577 1.669 1.00 97.50 82 MET A N 1
ATOM 679 C CA . MET A 1 82 ? 6.635 -10.164 0.353 1.00 97.50 82 MET A CA 1
ATOM 680 C C . MET A 1 82 ? 5.870 -9.391 -0.726 1.00 97.50 82 MET A C 1
ATOM 682 O O . MET A 1 82 ? 6.446 -9.013 -1.750 1.00 97.50 82 MET A O 1
ATOM 686 N N . LEU A 1 83 ? 4.594 -9.085 -0.479 1.00 97.94 83 LEU A N 1
ATOM 687 C CA . LEU A 1 83 ? 3.763 -8.303 -1.399 1.00 97.94 83 LEU A CA 1
ATOM 688 C C . LEU A 1 83 ? 4.336 -6.895 -1.631 1.00 97.94 83 LEU A C 1
ATOM 690 O O . LEU A 1 83 ? 4.348 -6.412 -2.766 1.00 97.94 83 LEU A O 1
ATOM 694 N N . LEU A 1 84 ? 4.890 -6.261 -0.593 1.00 98.31 84 LEU A N 1
ATOM 695 C CA . LEU A 1 84 ? 5.587 -4.982 -0.719 1.00 98.31 84 LEU A CA 1
ATOM 696 C C . LEU 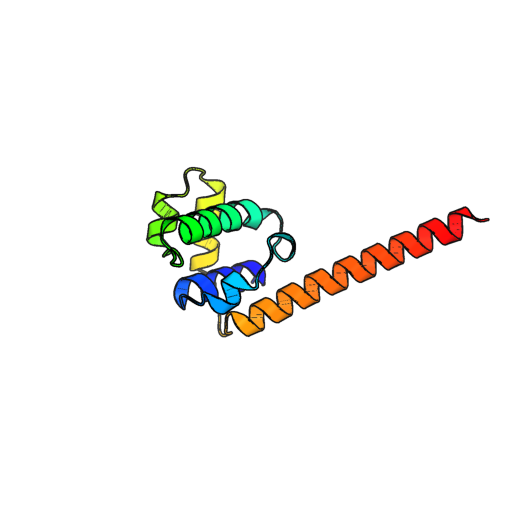A 1 84 ? 6.826 -5.077 -1.617 1.00 98.31 84 LEU A C 1
ATOM 698 O O . LEU A 1 84 ? 7.072 -4.159 -2.402 1.00 98.31 84 LEU A O 1
ATOM 702 N N . GLN A 1 85 ? 7.610 -6.156 -1.526 1.00 98.19 85 GLN A N 1
ATOM 703 C CA . GLN A 1 85 ? 8.766 -6.334 -2.412 1.00 98.19 85 GLN A CA 1
ATOM 704 C C . GLN A 1 85 ? 8.329 -6.438 -3.872 1.00 98.19 85 GLN A C 1
ATOM 706 O O . GLN A 1 85 ? 8.932 -5.805 -4.738 1.00 98.19 85 GLN A O 1
ATOM 711 N N . TYR A 1 86 ? 7.244 -7.161 -4.152 1.00 97.50 86 TYR A N 1
ATOM 712 C CA . TYR A 1 86 ? 6.693 -7.220 -5.503 1.00 97.50 86 TYR A CA 1
ATOM 713 C C . TYR A 1 86 ? 6.224 -5.845 -5.997 1.00 97.50 86 TYR A C 1
ATOM 715 O O . TYR A 1 86 ? 6.541 -5.488 -7.129 1.00 97.50 86 TYR A O 1
ATOM 723 N N . LEU A 1 87 ? 5.566 -5.038 -5.153 1.00 97.81 87 LEU A N 1
ATOM 724 C CA . LEU A 1 87 ? 5.135 -3.682 -5.529 1.00 97.81 87 LEU A CA 1
ATOM 725 C C . LEU A 1 87 ? 6.331 -2.779 -5.855 1.00 97.81 87 LEU A C 1
ATOM 727 O O . LEU A 1 87 ? 6.315 -2.038 -6.838 1.00 97.81 87 LEU A O 1
ATOM 731 N N . LYS A 1 88 ? 7.396 -2.854 -5.050 1.00 98.06 88 LYS A N 1
ATOM 732 C CA . LYS A 1 88 ? 8.647 -2.121 -5.301 1.00 98.06 88 LYS A CA 1
ATOM 733 C C . LYS A 1 88 ? 9.303 -2.562 -6.606 1.00 98.06 88 LYS A C 1
ATOM 735 O O . LYS A 1 88 ? 9.779 -1.712 -7.358 1.00 98.06 88 LYS A O 1
ATOM 740 N N . ASN A 1 89 ? 9.312 -3.863 -6.884 1.00 97.94 89 ASN A N 1
ATOM 741 C CA . ASN A 1 89 ? 9.866 -4.411 -8.118 1.00 97.94 89 ASN A CA 1
ATOM 742 C C . ASN A 1 89 ? 9.071 -3.943 -9.341 1.00 97.94 89 ASN A C 1
ATOM 744 O O . ASN A 1 89 ? 9.678 -3.485 -10.304 1.00 97.94 89 ASN A O 1
ATOM 748 N N . GLU A 1 90 ? 7.739 -3.993 -9.287 1.00 96.44 90 GLU A N 1
ATOM 749 C CA . GLU A 1 90 ? 6.861 -3.527 -10.367 1.00 96.44 90 GLU A CA 1
ATOM 750 C C . GLU A 1 90 ? 7.059 -2.030 -10.642 1.00 96.44 90 GLU A C 1
ATOM 752 O O . GLU A 1 90 ? 7.288 -1.631 -11.785 1.00 96.44 90 GLU A O 1
ATOM 757 N N . TYR A 1 91 ? 7.073 -1.207 -9.587 1.00 96.62 91 TYR A N 1
ATOM 758 C CA . TYR A 1 91 ? 7.384 0.217 -9.698 1.00 96.62 91 TYR A CA 1
ATOM 759 C C . TYR A 1 91 ? 8.749 0.445 -10.358 1.00 96.62 91 TYR A C 1
ATOM 761 O O . TYR A 1 91 ? 8.859 1.202 -11.316 1.00 96.62 91 TYR A O 1
ATOM 769 N N . THR A 1 92 ? 9.786 -0.243 -9.876 1.00 97.69 92 THR A N 1
ATOM 770 C CA . THR A 1 92 ? 11.156 -0.095 -10.386 1.00 97.69 92 THR A CA 1
ATOM 771 C C . THR A 1 92 ? 11.248 -0.475 -11.861 1.00 97.69 92 THR A C 1
ATOM 773 O O . THR A 1 92 ? 11.874 0.240 -12.637 1.00 97.69 92 THR A O 1
ATOM 776 N N . GLN A 1 93 ? 10.599 -1.567 -12.270 1.00 97.44 93 GLN A N 1
ATOM 777 C CA . GLN A 1 93 ? 10.564 -1.989 -13.671 1.00 97.44 93 GLN A CA 1
ATOM 778 C C . GLN A 1 93 ? 9.902 -0.937 -14.560 1.00 97.44 93 GLN A C 1
ATOM 780 O O . GLN A 1 93 ? 10.432 -0.629 -15.625 1.00 97.44 93 GLN A O 1
ATOM 785 N N . ARG A 1 94 ? 8.789 -0.346 -14.111 1.00 96.19 94 ARG A N 1
ATOM 786 C CA . ARG A 1 94 ? 8.124 0.733 -14.847 1.00 96.19 94 ARG A CA 1
ATOM 787 C C . ARG A 1 94 ? 9.030 1.951 -15.012 1.00 96.19 94 ARG A C 1
ATOM 789 O O . ARG A 1 94 ? 9.161 2.449 -16.121 1.00 96.19 94 ARG A O 1
ATOM 796 N N . GLU A 1 95 ? 9.690 2.399 -13.946 1.00 97.12 95 GLU A N 1
ATOM 797 C CA . GLU A 1 95 ? 10.600 3.550 -14.029 1.00 97.12 95 GLU A CA 1
ATOM 798 C C . GLU A 1 95 ? 11.799 3.276 -14.950 1.00 97.12 95 GLU A C 1
ATOM 800 O O . GLU A 1 95 ? 12.225 4.163 -15.689 1.00 97.12 95 GLU A O 1
ATOM 805 N N . ILE A 1 96 ? 12.320 2.043 -14.960 1.00 97.81 96 ILE A N 1
ATOM 806 C CA . ILE A 1 96 ? 13.383 1.636 -15.891 1.00 97.81 96 ILE A CA 1
ATOM 807 C C . ILE A 1 96 ? 12.891 1.695 -17.340 1.00 97.81 96 ILE A C 1
ATOM 809 O O . ILE A 1 96 ? 13.610 2.204 -18.196 1.00 97.81 96 ILE A O 1
ATOM 813 N N . LEU A 1 97 ? 11.686 1.191 -17.621 1.00 97.62 97 LEU A N 1
ATOM 814 C CA . LEU A 1 97 ? 11.106 1.229 -18.965 1.00 97.62 97 LEU A CA 1
ATOM 815 C C . LEU A 1 97 ? 10.876 2.667 -19.439 1.00 97.62 97 LEU A C 1
ATOM 817 O O . LEU A 1 97 ? 11.288 2.991 -20.547 1.00 97.62 97 LEU A O 1
ATOM 821 N N . ASN A 1 98 ? 10.328 3.532 -18.582 1.00 96.44 98 ASN A N 1
ATOM 822 C CA . ASN A 1 98 ? 10.165 4.957 -18.886 1.00 96.44 98 ASN A CA 1
ATOM 823 C C . ASN A 1 98 ? 11.520 5.617 -19.182 1.00 96.44 98 ASN A C 1
ATOM 825 O O . ASN A 1 98 ? 11.671 6.322 -20.169 1.00 96.44 98 ASN A O 1
ATOM 829 N N . SER A 1 99 ? 12.540 5.326 -18.367 1.00 96.25 99 SER A N 1
ATOM 830 C CA . SER A 1 99 ? 13.892 5.861 -18.579 1.00 96.25 99 SER A CA 1
ATOM 831 C C . SER A 1 99 ? 14.506 5.385 -19.902 1.00 96.25 99 SER A C 1
ATOM 833 O O . SER A 1 99 ? 15.286 6.107 -20.523 1.00 96.25 99 SER A O 1
ATOM 835 N N . LEU A 1 100 ? 14.194 4.155 -20.325 1.00 96.62 100 LEU A N 1
ATOM 836 C CA . LEU A 1 100 ? 14.644 3.607 -21.602 1.00 96.62 100 LEU A CA 1
ATOM 837 C C . LEU A 1 100 ? 13.923 4.272 -22.781 1.00 96.62 100 LEU A C 1
ATOM 839 O O . LEU A 1 100 ? 14.574 4.578 -23.776 1.00 96.62 100 LEU A O 1
ATOM 843 N N . GLU A 1 101 ? 12.616 4.500 -22.664 1.00 94.94 101 GLU A N 1
ATOM 844 C CA . GLU A 1 101 ? 11.816 5.232 -23.651 1.00 94.94 101 GLU A CA 1
ATOM 845 C C . GLU A 1 101 ? 12.346 6.660 -23.820 1.00 94.94 101 GLU A C 1
ATOM 847 O O . GLU A 1 101 ? 12.724 7.043 -24.927 1.00 94.94 101 GLU A O 1
ATOM 852 N N . ASP A 1 102 ? 12.548 7.377 -22.710 1.00 95.12 102 ASP A N 1
ATOM 853 C CA . ASP A 1 102 ? 13.152 8.711 -22.704 1.00 95.12 102 ASP A CA 1
ATOM 854 C C . ASP A 1 102 ? 14.535 8.714 -23.375 1.00 95.12 102 ASP A C 1
ATOM 856 O O . ASP A 1 102 ? 14.878 9.630 -24.125 1.00 95.12 102 ASP A O 1
ATOM 860 N N . TYR A 1 103 ? 15.367 7.703 -23.113 1.00 93.69 103 TYR A N 1
ATOM 861 C CA . TYR A 1 103 ? 16.682 7.594 -23.744 1.00 93.69 103 TYR A CA 1
ATOM 862 C C . TYR A 1 103 ? 16.580 7.396 -25.262 1.00 93.69 103 TYR A C 1
ATOM 864 O O . TYR A 1 103 ? 17.294 8.065 -26.014 1.00 93.69 103 TYR A O 1
ATOM 872 N N . VAL A 1 104 ? 15.699 6.499 -25.712 1.00 93.25 104 VAL A N 1
ATOM 873 C CA . VAL A 1 104 ? 15.483 6.208 -27.136 1.00 93.25 104 VAL A CA 1
ATOM 874 C C . VAL A 1 104 ? 14.977 7.453 -27.864 1.00 93.25 104 VAL A C 1
ATOM 876 O O . VAL A 1 104 ? 15.580 7.847 -28.866 1.00 93.25 104 VAL A O 1
ATOM 879 N N . ASP A 1 105 ? 13.964 8.125 -27.323 1.00 92.50 105 ASP A N 1
ATOM 880 C CA . ASP A 1 105 ? 13.378 9.332 -27.913 1.00 92.50 105 ASP A CA 1
ATOM 881 C C . ASP A 1 105 ? 14.395 10.472 -28.019 1.00 92.50 105 ASP A C 1
ATOM 883 O O . ASP A 1 105 ? 14.531 11.108 -29.069 1.00 92.50 105 ASP A O 1
ATOM 887 N N . ASN A 1 106 ? 15.183 10.693 -26.962 1.00 89.19 106 ASN A N 1
ATOM 888 C CA . ASN A 1 106 ? 16.224 11.716 -26.985 1.00 89.19 106 ASN A CA 1
ATOM 889 C C . ASN A 1 106 ? 17.360 11.360 -27.947 1.00 89.19 106 ASN A C 1
ATOM 891 O O . ASN A 1 106 ? 17.893 12.256 -28.591 1.00 89.19 106 ASN A O 1
ATOM 895 N N . SER A 1 107 ? 17.730 10.082 -28.081 1.00 79.69 107 SER A N 1
ATOM 896 C CA . SER A 1 107 ? 18.788 9.658 -29.007 1.00 79.69 107 SER A CA 1
ATOM 897 C C . SER A 1 107 ? 18.404 9.820 -30.484 1.00 79.69 107 SER A C 1
ATOM 899 O O . SER A 1 107 ? 19.257 10.208 -31.279 1.00 79.69 107 SER A O 1
ATOM 901 N N . MET A 1 108 ? 17.131 9.613 -30.843 1.00 63.91 108 MET A N 1
ATOM 902 C CA . MET A 1 108 ? 16.625 9.851 -32.204 1.00 63.91 108 MET A CA 1
ATOM 903 C C . MET A 1 108 ? 16.477 11.340 -32.539 1.00 63.91 108 MET A C 1
ATOM 905 O O . MET A 1 108 ? 16.545 11.709 -33.705 1.00 63.91 108 MET A O 1
ATOM 909 N N . SER A 1 109 ? 16.322 12.216 -31.541 1.00 59.06 109 SER A N 1
ATOM 910 C CA . SER A 1 109 ? 16.234 13.669 -31.758 1.00 59.06 109 SER A CA 1
ATOM 911 C C . SER A 1 109 ? 17.565 14.328 -32.176 1.00 59.06 109 SER A C 1
ATOM 913 O O . SER A 1 109 ? 17.583 15.539 -32.415 1.00 59.06 109 SER A O 1
ATOM 915 N N . PHE A 1 110 ? 18.673 13.578 -32.226 1.00 52.97 110 PHE A N 1
ATOM 916 C CA . PHE A 1 110 ? 19.991 14.067 -32.656 1.00 52.97 110 PHE A CA 1
ATOM 917 C C . PHE A 1 110 ? 20.363 13.699 -34.111 1.00 52.97 110 PHE A C 1
ATOM 919 O O . PHE A 1 110 ? 21.471 14.044 -34.531 1.00 52.97 110 PHE A O 1
ATOM 926 N N . GLU A 1 111 ? 19.475 13.050 -34.878 1.00 44.28 111 GLU A N 1
ATOM 927 C CA . GLU A 1 111 ? 19.581 12.885 -36.347 1.00 44.28 111 GLU A CA 1
ATOM 928 C C . GLU A 1 111 ? 18.678 13.875 -37.100 1.00 44.28 111 GLU A C 1
ATOM 930 O O . GLU A 1 111 ? 19.123 14.375 -38.162 1.00 44.28 111 GLU A O 1
#

Foldseek 3Di:
DDLQLQLVQQCQVVQVVVLLVVDDLLLDPPLCNVVNVQQVVCCVVPVGGDHLVRCCVSDDDPSVNVVSVVSNPDDYPDHNNVSSVVSVVVSVVVVVVVVVVVVVVVVVVVD

Solvent-accessible surface area (backbone atoms only — not comparable to full-atom values): 6387 Å² total; per-residue (Å²): 136,55,68,61,40,47,25,55,33,34,28,45,74,70,56,38,57,71,48,54,75,70,60,56,72,83,51,42,61,76,88,49,44,63,56,51,52,52,47,50,53,39,27,73,75,67,77,40,77,49,45,77,66,53,48,61,71,69,50,83,55,68,69,60,48,54,50,51,52,54,25,71,68,55,87,70,96,65,57,33,58,62,40,47,51,53,33,51,49,52,42,50,51,51,54,51,50,52,52,50,50,54,49,53,56,57,60,60,73,76,115

pLDDT: mean 93.67, std 8.82, range [44.28, 98.31]

Mean predicted aligned error: 4.09 Å

Organism: NCBI:txid408172

Secondary structure (DSSP, 8-state):
--HHHHHHHHHHHHT-HHHHHH--GGGS-GGGHHHHHHHHHHHHHHSSPPPHHHHHHH--SHHHHHHHHHHHT----S-HHHHHHHHHHHHHHHHHHHHHHHHHHHHHTT-

Sequence (111 aa):
MNLASAFLKQVLELQDFESWASVRKQYLPSEYHRLFTEIDKHCEKFHKLPTFEDLKYELRDSSTRELLFAVSSVDVDADAYMLLQYLKNEYTQREILNSLEDYVDNSMSFE